Protein AF-A0A523RUG8-F1 (afdb_monomer_lite)

Radius of gyration: 21.11 Å; chains: 1; bounding box: 52×23×73 Å

Sequence (111 aa):
MDWLEARPIKHDNLLETHEMDIERIKHIMNSLMILSLLIFGGLVGIIMITNVQLSNTTISLPFAFLFIFIITFITTGQINDRPKLTGKYLRDWLIICTIGIIISALAFTFY

Secondary structure (DSSP, 8-state):
---S----HHHHHHHHHHHHHHHHHHHHHHHHHHHHHHHHHHHHHHHHHS-----HHHHHHHHHHHHHHHHHHHHHHHHHH-GGGHHHHHHHHHHHHHHHHHHHHHHHH--

pLDDT: mean 79.03, std 10.65, range [48.19, 92.5]

Foldseek 3Di:
DDPPPPDPPVVVVVVVVLVVVLVVLLVVLVVLLVVLVVVLVVLVVCCVVPVDPPDPVSPVVSVLSVVLNVLSVVLSVVCVVPVVCNVVSVVVSVVVNVVVVVVVVVVVVVD

Structure (mmCIF, N/CA/C/O backbone):
data_AF-A0A523RUG8-F1
#
_entry.id   AF-A0A523RUG8-F1
#
loop_
_atom_site.group_PDB
_atom_site.id
_atom_site.type_symbol
_atom_site.label_atom_id
_atom_site.label_alt_id
_atom_site.label_comp_id
_atom_site.label_asym_id
_atom_site.label_entity_id
_atom_site.label_seq_id
_atom_site.pdbx_PDB_ins_code
_atom_site.Cartn_x
_atom_site.Cartn_y
_atom_site.Cartn_z
_atom_site.occupancy
_atom_site.B_iso_or_equiv
_atom_site.auth_seq_id
_atom_site.auth_comp_id
_atom_site.auth_asym_id
_atom_site.auth_atom_id
_atom_site.pdbx_PDB_model_num
ATOM 1 N N . MET A 1 1 ? 28.416 -14.751 -49.477 1.00 48.19 1 MET A N 1
ATOM 2 C CA . MET A 1 1 ? 28.957 -13.566 -48.783 1.00 48.19 1 MET A CA 1
ATOM 3 C C . MET A 1 1 ? 27.889 -13.157 -47.784 1.00 48.19 1 MET A C 1
ATOM 5 O O . MET A 1 1 ? 26.985 -12.398 -48.112 1.00 48.19 1 MET A O 1
ATOM 9 N N . ASP A 1 2 ? 27.929 -13.847 -46.644 1.00 54.28 2 ASP A N 1
ATOM 10 C CA . ASP A 1 2 ? 26.977 -13.783 -45.535 1.00 54.28 2 ASP A CA 1
ATOM 11 C C . ASP A 1 2 ? 27.218 -12.525 -44.706 1.00 54.28 2 ASP A C 1
ATOM 13 O O . ASP A 1 2 ? 28.110 -12.489 -43.861 1.00 54.28 2 ASP A O 1
ATOM 17 N N . TRP A 1 3 ? 26.426 -11.485 -44.947 1.00 60.09 3 TRP A N 1
ATOM 18 C CA . TRP A 1 3 ? 26.489 -10.245 -44.167 1.00 60.09 3 TRP A CA 1
ATOM 19 C C . TRP A 1 3 ? 25.208 -9.969 -43.370 1.00 60.09 3 TRP A C 1
ATOM 21 O O . TRP A 1 3 ? 25.022 -8.842 -42.919 1.00 60.09 3 TRP A O 1
ATOM 31 N N . LEU A 1 4 ? 24.298 -10.943 -43.224 1.00 64.56 4 LEU A N 1
ATOM 32 C CA . LEU A 1 4 ? 22.932 -10.655 -42.761 1.00 64.56 4 LEU A CA 1
ATOM 33 C C . LEU A 1 4 ? 22.546 -11.087 -41.342 1.00 64.56 4 LEU A C 1
ATOM 35 O O . LEU A 1 4 ? 21.565 -10.555 -40.836 1.00 64.56 4 LEU A O 1
ATOM 39 N N . GLU A 1 5 ? 23.294 -11.928 -40.629 1.00 59.47 5 GLU A N 1
ATOM 40 C CA . GLU A 1 5 ? 22.713 -12.562 -39.428 1.00 59.47 5 GLU A CA 1
ATOM 41 C C . GLU A 1 5 ? 23.580 -12.474 -38.165 1.00 59.47 5 GLU A C 1
ATOM 43 O O . GLU A 1 5 ? 23.754 -13.435 -37.425 1.00 59.47 5 GLU A O 1
ATOM 48 N N . ALA A 1 6 ? 24.113 -11.290 -37.874 1.00 60.66 6 ALA A N 1
ATOM 49 C CA . ALA A 1 6 ? 24.620 -10.972 -36.538 1.00 60.66 6 ALA A CA 1
ATOM 50 C C . ALA A 1 6 ? 23.978 -9.678 -36.020 1.00 60.66 6 ALA A C 1
ATOM 52 O O . ALA A 1 6 ? 24.660 -8.762 -35.564 1.00 60.66 6 ALA A O 1
ATOM 53 N N . ARG A 1 7 ? 22.644 -9.572 -36.111 1.00 63.22 7 ARG A N 1
ATOM 54 C CA . ARG A 1 7 ? 21.920 -8.565 -35.324 1.00 63.22 7 ARG A CA 1
ATOM 55 C C . ARG A 1 7 ? 21.955 -8.978 -33.847 1.00 63.22 7 ARG A C 1
ATOM 57 O O . ARG A 1 7 ? 21.899 -10.173 -33.559 1.00 63.22 7 ARG A O 1
ATOM 64 N N . PRO A 1 8 ? 22.093 -8.038 -32.899 1.00 55.22 8 PRO A N 1
ATOM 65 C CA . PRO A 1 8 ? 22.299 -8.355 -31.491 1.00 55.22 8 PRO A CA 1
ATOM 66 C C . PRO A 1 8 ? 21.001 -8.862 -30.837 1.00 55.22 8 PRO A C 1
ATOM 68 O O . PRO A 1 8 ? 20.373 -8.150 -30.063 1.00 55.22 8 PRO A O 1
ATOM 71 N N . ILE A 1 9 ? 20.641 -10.127 -31.085 1.00 59.69 9 ILE A N 1
ATOM 72 C CA . ILE A 1 9 ? 19.495 -10.833 -30.471 1.00 59.69 9 ILE A CA 1
ATOM 73 C C . ILE A 1 9 ? 19.538 -10.723 -28.934 1.00 59.69 9 ILE A C 1
ATOM 75 O O . ILE A 1 9 ? 18.518 -10.634 -28.258 1.00 59.69 9 ILE A O 1
ATOM 79 N N . LYS A 1 10 ? 20.743 -10.660 -28.355 1.00 57.81 10 LYS A N 1
ATOM 80 C CA . LYS A 1 10 ? 20.940 -10.504 -26.908 1.00 57.81 10 LYS A CA 1
ATOM 81 C C . LYS A 1 10 ? 20.459 -9.151 -26.366 1.00 57.81 10 LYS A C 1
ATOM 83 O O . LYS A 1 10 ? 20.063 -9.089 -25.206 1.00 57.81 10 LYS A O 1
ATOM 88 N N . HIS A 1 11 ? 20.531 -8.082 -27.160 1.00 58.03 11 HIS A N 1
ATOM 89 C CA . HIS A 1 11 ? 20.153 -6.746 -26.702 1.00 58.03 11 HIS A CA 1
ATOM 90 C C . HIS A 1 11 ? 18.634 -6.534 -26.759 1.00 58.03 11 HIS A C 1
ATOM 92 O O . HIS A 1 11 ? 18.098 -5.919 -25.839 1.00 58.03 11 HIS A O 1
ATOM 98 N N . ASP A 1 12 ? 17.957 -7.105 -27.761 1.00 6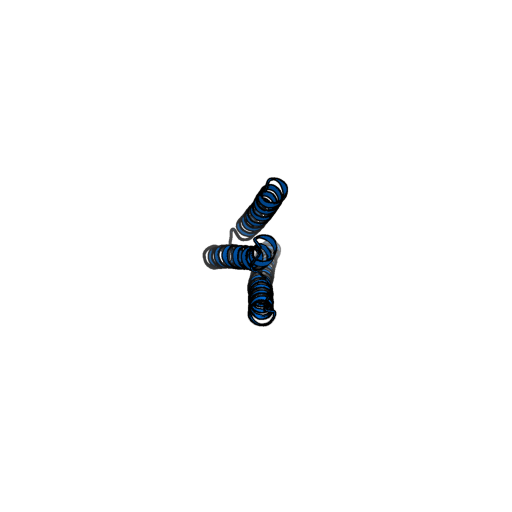1.69 12 ASP A N 1
ATOM 99 C CA . ASP A 1 12 ? 16.488 -7.108 -27.849 1.00 61.69 12 ASP A CA 1
ATOM 100 C C . ASP A 1 12 ? 15.858 -7.945 -26.729 1.00 61.69 12 ASP A C 1
ATOM 102 O O . ASP A 1 12 ? 15.001 -7.446 -26.005 1.00 61.69 12 ASP A O 1
ATOM 106 N N . ASN A 1 13 ? 16.369 -9.155 -26.464 1.00 61.16 13 ASN A N 1
ATOM 107 C CA . ASN A 1 13 ? 15.847 -10.005 -25.382 1.00 61.16 13 ASN A CA 1
ATOM 108 C C . ASN A 1 13 ? 15.972 -9.356 -23.985 1.00 61.16 13 ASN A C 1
ATOM 110 O O . ASN A 1 13 ? 15.138 -9.575 -23.105 1.00 61.16 13 ASN A O 1
ATOM 114 N N . LEU A 1 14 ? 17.024 -8.563 -23.747 1.00 62.38 14 LEU A N 1
ATOM 115 C CA . LEU A 1 14 ? 17.181 -7.820 -22.489 1.00 62.38 14 LEU A CA 1
ATOM 116 C C . LEU A 1 14 ? 16.182 -6.664 -22.371 1.00 62.38 14 LEU A C 1
ATOM 118 O O . LEU A 1 14 ? 15.720 -6.378 -21.271 1.00 62.38 14 LEU A O 1
ATOM 122 N N . LEU A 1 15 ? 15.839 -6.004 -23.476 1.00 62.66 15 LEU A N 1
ATOM 123 C CA . LEU A 1 15 ? 14.841 -4.936 -23.473 1.00 62.66 15 LEU A CA 1
ATOM 124 C C . LEU A 1 15 ? 13.425 -5.503 -23.289 1.00 62.66 15 LEU A C 1
ATOM 126 O O . LEU A 1 15 ? 12.699 -5.004 -22.434 1.00 62.66 15 LEU A O 1
ATOM 130 N N . GLU A 1 16 ? 13.076 -6.599 -23.971 1.00 63.00 16 GLU A N 1
ATOM 131 C CA . GLU A 1 16 ? 11.760 -7.250 -23.832 1.00 63.00 16 GLU A CA 1
ATOM 132 C C . GLU A 1 16 ? 11.503 -7.793 -22.418 1.00 63.00 16 GLU A C 1
ATOM 134 O O . GLU A 1 16 ? 10.414 -7.625 -21.867 1.00 63.00 16 GLU A O 1
ATOM 139 N N . THR A 1 17 ? 12.504 -8.424 -21.793 1.00 65.69 17 THR A N 1
ATOM 140 C CA . THR A 1 17 ? 12.381 -8.925 -20.409 1.00 65.69 17 THR A CA 1
ATOM 141 C C . THR A 1 17 ? 12.181 -7.786 -19.410 1.00 65.69 17 THR A C 1
ATOM 143 O O . THR A 1 17 ? 11.314 -7.873 -18.540 1.00 65.69 17 THR A O 1
ATOM 146 N N . HIS A 1 18 ? 12.908 -6.678 -19.575 1.00 64.31 18 HIS A N 1
ATOM 147 C CA . HIS A 1 18 ? 12.734 -5.494 -18.739 1.00 64.31 18 HIS A CA 1
ATOM 148 C C . HIS A 1 18 ? 11.355 -4.842 -18.900 1.00 64.31 18 HIS A C 1
ATOM 150 O O . HIS A 1 18 ? 10.783 -4.393 -17.905 1.00 64.31 18 HIS A O 1
ATOM 156 N N . GLU A 1 19 ? 10.812 -4.784 -20.116 1.00 66.12 19 GLU A N 1
ATOM 157 C CA . GLU A 1 19 ? 9.485 -4.215 -20.366 1.00 66.12 19 GLU A CA 1
ATOM 158 C C . GLU A 1 19 ? 8.367 -5.089 -19.778 1.00 66.12 19 GLU A C 1
ATOM 160 O O . GLU A 1 19 ? 7.513 -4.567 -19.053 1.00 66.12 19 GLU A O 1
ATOM 165 N N . MET A 1 20 ? 8.431 -6.414 -19.968 1.00 73.94 20 MET A N 1
ATOM 166 C CA . MET A 1 20 ? 7.478 -7.358 -19.363 1.00 73.94 20 MET A CA 1
ATOM 167 C C . MET A 1 20 ? 7.475 -7.304 -17.829 1.00 73.94 20 MET A C 1
ATOM 169 O O . MET A 1 20 ? 6.411 -7.381 -17.204 1.00 73.94 20 MET A O 1
ATOM 173 N N . ASP A 1 21 ? 8.642 -7.163 -17.197 1.00 79.25 21 ASP A N 1
ATOM 174 C CA . ASP A 1 21 ? 8.740 -7.087 -15.737 1.00 79.25 21 ASP A CA 1
ATOM 175 C C . ASP A 1 21 ? 8.115 -5.800 -15.185 1.00 79.25 21 ASP A C 1
ATOM 177 O O . ASP A 1 21 ? 7.412 -5.830 -14.170 1.00 79.25 21 ASP A O 1
ATOM 181 N N . ILE A 1 22 ? 8.311 -4.665 -15.863 1.00 76.62 22 ILE A N 1
ATOM 182 C CA . ILE A 1 22 ? 7.713 -3.381 -15.467 1.00 76.62 22 ILE A CA 1
ATOM 183 C C . ILE A 1 22 ? 6.190 -3.442 -15.588 1.00 76.62 22 ILE A C 1
ATOM 185 O O . ILE A 1 22 ? 5.481 -2.965 -14.700 1.00 76.62 22 ILE A O 1
ATOM 189 N N . GLU A 1 23 ? 5.675 -4.039 -16.660 1.00 82.31 23 GLU A N 1
ATOM 190 C CA . GLU A 1 23 ? 4.239 -4.157 -16.898 1.00 82.31 23 GLU A CA 1
ATOM 191 C C . GLU A 1 23 ? 3.565 -5.067 -15.860 1.00 82.31 23 GLU A C 1
ATOM 193 O O . GLU A 1 23 ? 2.546 -4.696 -15.265 1.00 82.31 23 GLU A O 1
ATOM 198 N N . ARG A 1 24 ? 4.203 -6.196 -15.522 1.00 82.69 24 ARG A N 1
ATOM 199 C CA . ARG A 1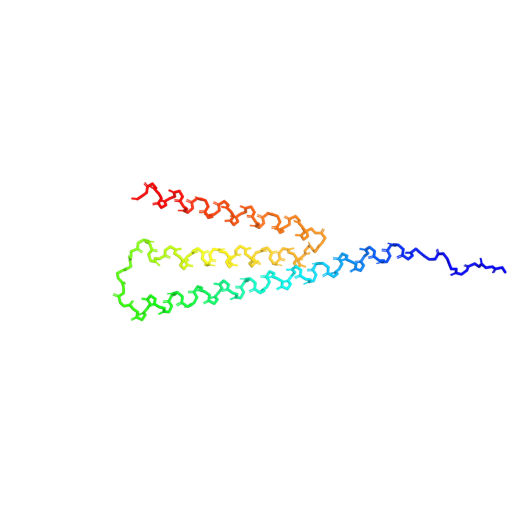 24 ? 3.775 -7.070 -14.421 1.00 82.69 24 ARG A CA 1
ATOM 200 C C . ARG A 1 24 ? 3.777 -6.333 -13.082 1.00 82.69 24 ARG A C 1
ATOM 202 O O . ARG A 1 24 ? 2.808 -6.430 -12.330 1.00 82.69 24 ARG A O 1
ATOM 209 N N . ILE A 1 25 ? 4.837 -5.585 -12.777 1.00 84.00 25 ILE A N 1
ATOM 210 C CA . ILE A 1 25 ? 4.940 -4.808 -11.536 1.00 84.00 25 ILE A CA 1
ATOM 211 C C . ILE A 1 25 ? 3.833 -3.756 -11.454 1.00 84.00 25 ILE A C 1
ATOM 213 O O . ILE A 1 25 ? 3.160 -3.662 -10.427 1.00 84.00 25 ILE A O 1
ATOM 217 N N . LYS A 1 26 ? 3.603 -2.995 -12.530 1.00 82.81 26 LYS A N 1
ATOM 218 C CA . LYS A 1 26 ? 2.510 -2.015 -12.603 1.00 82.81 26 LYS A CA 1
ATOM 219 C C . LYS A 1 26 ? 1.162 -2.679 -12.340 1.00 82.81 26 LYS A C 1
ATOM 221 O O . LYS A 1 26 ? 0.365 -2.152 -11.565 1.00 82.81 26 LYS A O 1
ATOM 226 N N . HIS A 1 27 ? 0.926 -3.849 -12.932 1.00 86.88 27 HIS A N 1
ATOM 227 C CA . HIS A 1 27 ? -0.303 -4.601 -12.716 1.00 86.88 27 HIS A CA 1
ATOM 228 C C . HIS A 1 27 ? -0.473 -5.028 -11.250 1.00 86.88 27 HIS A C 1
ATOM 230 O O . HIS A 1 27 ? -1.541 -4.827 -10.671 1.00 86.88 27 HIS A O 1
ATOM 236 N N . ILE A 1 28 ? 0.589 -5.541 -10.619 1.00 87.69 28 ILE A N 1
ATOM 237 C CA . ILE A 1 28 ? 0.583 -5.922 -9.199 1.00 87.69 28 ILE A CA 1
ATOM 238 C C . ILE A 1 28 ? 0.309 -4.706 -8.310 1.00 87.69 28 ILE A C 1
ATOM 240 O O . ILE A 1 28 ? -0.557 -4.780 -7.440 1.00 87.69 28 ILE A O 1
ATOM 244 N N . MET A 1 29 ? 0.999 -3.582 -8.529 1.00 86.50 29 MET A N 1
ATOM 245 C CA . MET A 1 29 ? 0.798 -2.369 -7.729 1.00 86.50 29 MET A CA 1
ATOM 246 C C . MET A 1 29 ? -0.630 -1.831 -7.864 1.00 86.50 29 MET A C 1
ATOM 248 O O . MET A 1 29 ? -1.255 -1.479 -6.865 1.00 86.50 29 MET A O 1
ATOM 252 N N . ASN A 1 30 ? -1.186 -1.848 -9.076 1.00 87.12 30 ASN A N 1
ATOM 253 C CA . ASN A 1 30 ? -2.566 -1.442 -9.316 1.00 87.12 30 ASN A CA 1
ATOM 254 C C . ASN A 1 30 ? -3.574 -2.385 -8.635 1.00 87.12 30 ASN A C 1
ATOM 256 O O . ASN A 1 30 ? -4.524 -1.934 -7.997 1.00 87.12 30 ASN A O 1
ATOM 260 N N . SER A 1 31 ? -3.344 -3.700 -8.703 1.00 88.50 31 SER A N 1
ATOM 261 C CA . SER A 1 31 ? -4.164 -4.680 -7.984 1.00 88.50 31 SER A CA 1
ATOM 262 C C . SER A 1 31 ? -4.095 -4.473 -6.470 1.00 88.50 31 SER A C 1
ATOM 264 O O . SER A 1 31 ? -5.112 -4.577 -5.788 1.00 88.50 31 SER A O 1
ATOM 266 N N . LEU A 1 32 ? -2.911 -4.170 -5.937 1.00 87.94 32 LEU A N 1
ATOM 267 C CA . LEU A 1 32 ? -2.695 -3.943 -4.510 1.00 87.94 32 LEU A CA 1
ATOM 268 C C . LEU A 1 32 ? -3.377 -2.656 -4.033 1.00 87.94 32 LEU A C 1
ATOM 270 O O . LEU A 1 32 ? -3.949 -2.624 -2.942 1.00 87.94 32 LEU A O 1
ATOM 274 N N . MET A 1 33 ? -3.391 -1.623 -4.873 1.00 87.69 33 MET A N 1
ATOM 275 C CA . MET A 1 33 ? -4.144 -0.394 -4.643 1.00 87.69 33 MET A CA 1
ATOM 276 C C . MET A 1 33 ? -5.650 -0.682 -4.544 1.00 87.69 33 MET A C 1
ATOM 278 O O . MET A 1 33 ? -6.279 -0.322 -3.550 1.00 87.69 33 MET A O 1
ATOM 282 N N . ILE A 1 34 ? -6.226 -1.387 -5.524 1.00 90.00 34 ILE A N 1
ATOM 283 C CA . ILE A 1 34 ? -7.656 -1.744 -5.522 1.00 90.00 34 ILE A CA 1
ATOM 284 C C . ILE A 1 34 ? -8.004 -2.604 -4.300 1.00 90.00 34 ILE A C 1
ATOM 286 O O . ILE A 1 34 ? -8.995 -2.340 -3.622 1.00 90.00 34 ILE A O 1
ATOM 290 N N . LEU A 1 35 ? -7.171 -3.596 -3.980 1.00 90.81 35 LEU A N 1
ATOM 291 C CA . LEU A 1 35 ? -7.363 -4.461 -2.818 1.00 90.81 35 LEU A CA 1
ATOM 292 C C . LEU A 1 35 ? -7.347 -3.666 -1.505 1.00 90.81 35 LEU A C 1
ATOM 294 O O . LEU A 1 35 ? -8.214 -3.862 -0.658 1.00 90.81 35 LEU A O 1
ATOM 298 N N . SER A 1 36 ? -6.400 -2.739 -1.350 1.00 89.12 36 SER A N 1
ATOM 299 C CA . SER A 1 36 ? -6.306 -1.890 -0.155 1.00 89.12 36 SER A CA 1
ATOM 300 C C . SER A 1 36 ? -7.544 -1.005 0.002 1.00 89.12 36 SER A C 1
ATOM 302 O O . SER A 1 36 ? -8.070 -0.871 1.106 1.00 89.12 36 SER A O 1
ATOM 304 N N . LEU A 1 37 ? -8.055 -0.456 -1.105 1.00 90.06 37 LEU A N 1
ATOM 305 C CA . LEU A 1 37 ? -9.278 0.345 -1.110 1.00 90.06 37 LEU A CA 1
ATOM 306 C C . LEU A 1 37 ? -10.515 -0.491 -0.753 1.00 90.06 37 LEU A C 1
ATOM 308 O O . LEU A 1 37 ? -11.359 -0.034 0.015 1.00 90.06 37 LEU A O 1
ATOM 312 N N . LEU A 1 38 ? -10.609 -1.719 -1.272 1.00 92.50 38 LEU A N 1
ATOM 313 C CA . LEU A 1 38 ? -11.685 -2.658 -0.945 1.00 92.50 38 LEU A CA 1
ATOM 314 C C . LEU A 1 38 ? -11.686 -3.018 0.543 1.00 92.50 38 LEU A C 1
ATOM 316 O O . LEU A 1 38 ? -12.741 -2.987 1.175 1.00 92.50 38 LEU A O 1
ATOM 320 N N . ILE A 1 39 ? -10.516 -3.316 1.113 1.00 91.38 39 ILE A N 1
ATOM 321 C CA . ILE A 1 39 ? -10.391 -3.626 2.542 1.00 91.38 39 ILE A CA 1
ATOM 322 C C . ILE A 1 39 ? -10.754 -2.401 3.386 1.00 91.38 39 ILE A C 1
ATOM 324 O O . ILE A 1 39 ? -11.539 -2.523 4.324 1.00 91.38 39 ILE A O 1
ATOM 328 N N . PHE A 1 40 ? -10.245 -1.217 3.034 1.00 91.06 40 PHE A N 1
ATOM 329 C CA . PHE A 1 40 ? -10.597 0.030 3.712 1.00 91.06 40 PHE A CA 1
ATOM 330 C C . PHE A 1 40 ? -12.109 0.289 3.685 1.00 91.06 40 PHE A C 1
ATOM 332 O O . PHE A 1 40 ? -12.715 0.498 4.735 1.00 91.06 40 PHE A O 1
ATOM 339 N N . GLY A 1 41 ? -12.727 0.226 2.503 1.00 88.56 41 GLY A N 1
ATOM 340 C CA . GLY A 1 41 ? -14.161 0.446 2.334 1.00 88.56 41 GLY A CA 1
ATOM 341 C C . GLY A 1 41 ? -15.003 -0.576 3.096 1.00 88.56 41 GLY A C 1
ATOM 342 O O . GLY A 1 41 ? -15.968 -0.202 3.759 1.00 88.56 41 GLY A O 1
ATOM 343 N N . GLY A 1 42 ? -14.606 -1.852 3.069 1.00 89.81 42 GLY A N 1
ATOM 344 C CA . GLY A 1 42 ? -15.255 -2.913 3.835 1.00 89.81 42 GLY A CA 1
ATOM 345 C C . GLY A 1 42 ? -15.174 -2.680 5.343 1.00 89.81 42 GLY A C 1
ATOM 346 O O . GLY A 1 42 ? -16.191 -2.756 6.029 1.00 89.81 42 GLY A O 1
ATOM 347 N N . LEU A 1 43 ? -13.993 -2.330 5.860 1.00 88.19 43 LEU A N 1
ATOM 348 C CA . LEU A 1 43 ? -13.795 -2.043 7.282 1.00 88.19 43 LEU A CA 1
ATOM 349 C C . LEU A 1 43 ? -14.602 -0.825 7.739 1.00 88.19 43 LEU A C 1
ATOM 351 O O . LEU A 1 43 ? -15.292 -0.900 8.751 1.00 88.19 43 LEU A O 1
ATOM 355 N N . VAL A 1 44 ? -14.569 0.276 6.983 1.00 87.62 44 VAL A N 1
ATOM 356 C CA . VAL A 1 44 ? -15.370 1.474 7.285 1.00 87.62 44 VAL A CA 1
ATOM 357 C C . VAL A 1 44 ? -16.864 1.156 7.234 1.00 87.62 44 VAL A C 1
ATOM 359 O O . VAL A 1 44 ? -17.605 1.578 8.118 1.00 87.62 44 VAL A O 1
ATOM 362 N N . GLY A 1 45 ? -17.309 0.377 6.245 1.00 87.19 45 GLY A N 1
ATOM 363 C CA . GLY A 1 45 ? -18.697 -0.070 6.141 1.00 87.19 45 GLY A CA 1
ATOM 364 C C . GLY A 1 45 ? -19.138 -0.888 7.353 1.00 87.19 45 GLY A C 1
ATOM 365 O O . GLY A 1 45 ? -20.195 -0.622 7.921 1.00 87.19 45 GLY A O 1
ATOM 366 N N . ILE A 1 46 ? -18.305 -1.830 7.805 1.00 86.69 46 ILE A N 1
ATOM 367 C CA . ILE A 1 46 ? -18.566 -2.608 9.021 1.00 86.69 46 ILE A CA 1
ATOM 368 C C . ILE A 1 46 ? -18.666 -1.678 10.231 1.00 86.69 46 ILE A C 1
ATOM 370 O O . ILE A 1 46 ? -19.652 -1.767 10.954 1.00 86.69 46 ILE A O 1
ATOM 374 N N . ILE A 1 47 ? -17.719 -0.756 10.424 1.00 85.25 47 ILE A N 1
ATOM 375 C CA . ILE A 1 47 ? -17.719 0.198 11.550 1.00 85.25 47 ILE A CA 1
ATOM 376 C C . ILE A 1 47 ? -18.960 1.104 11.540 1.00 85.25 47 ILE A C 1
ATOM 378 O O . ILE A 1 47 ? -19.448 1.483 12.596 1.00 85.25 47 ILE A O 1
ATOM 382 N N . MET A 1 48 ? -19.489 1.451 10.366 1.00 84.44 48 MET A N 1
ATOM 383 C CA . MET A 1 48 ? -20.711 2.256 10.257 1.00 84.44 48 MET A CA 1
ATOM 384 C C . MET A 1 48 ? -21.981 1.458 10.590 1.00 84.44 48 MET A C 1
ATOM 386 O O . MET A 1 48 ? -22.934 2.019 11.124 1.00 84.44 48 MET A O 1
ATOM 390 N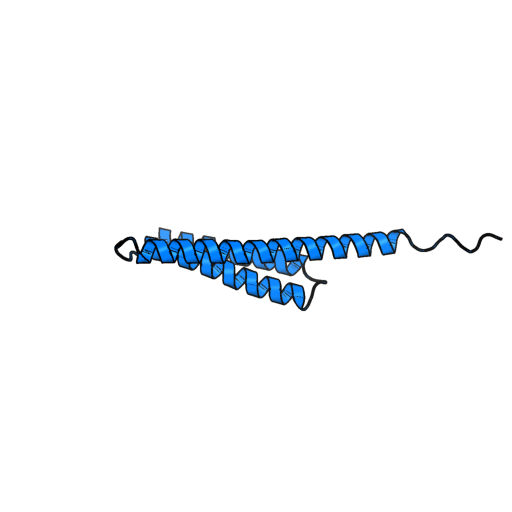 N . ILE A 1 49 ? -22.022 0.162 10.257 1.00 87.75 49 ILE A N 1
ATOM 391 C CA . ILE A 1 49 ? -23.199 -0.704 10.465 1.00 87.75 49 ILE A CA 1
ATOM 392 C C . ILE A 1 49 ? -23.226 -1.273 11.882 1.00 87.75 49 ILE A C 1
ATOM 394 O O . ILE A 1 49 ? -24.263 -1.306 12.547 1.00 87.75 49 ILE A O 1
ATOM 398 N N . THR A 1 50 ? -22.083 -1.774 12.334 1.00 79.94 50 THR A N 1
ATOM 399 C CA . THR A 1 50 ? -21.918 -2.260 13.695 1.00 79.94 50 THR A CA 1
ATOM 400 C C . THR A 1 50 ? -21.684 -1.039 14.563 1.00 79.94 50 THR A C 1
ATOM 402 O O . THR A 1 50 ? -20.712 -0.326 14.376 1.00 79.94 50 THR A O 1
ATOM 405 N N . ASN A 1 51 ? -22.602 -0.759 15.485 1.00 70.00 51 ASN A N 1
ATOM 406 C CA . ASN A 1 51 ? -22.550 0.384 16.401 1.00 70.00 51 ASN A CA 1
ATOM 407 C C . ASN A 1 51 ? -21.450 0.169 17.471 1.00 70.00 51 ASN A C 1
ATOM 409 O O . ASN A 1 51 ? -21.709 0.138 18.673 1.00 70.00 51 ASN A O 1
ATOM 413 N N . VAL A 1 52 ? -20.232 -0.127 17.012 1.00 75.25 52 VAL A N 1
ATOM 414 C CA . VAL A 1 52 ? -19.051 -0.429 17.815 1.00 75.25 52 VAL A CA 1
ATOM 415 C C . VAL A 1 52 ? -18.528 0.889 18.352 1.00 75.25 52 VAL A C 1
ATOM 417 O O . VAL A 1 52 ? -18.434 1.878 17.624 1.00 75.25 52 VAL A O 1
ATOM 420 N N . GLN A 1 53 ? -18.163 0.912 19.631 1.00 74.12 53 GLN A N 1
ATOM 421 C CA . GLN A 1 53 ? -17.470 2.065 20.189 1.00 74.12 53 GLN A CA 1
ATOM 422 C C . GLN A 1 53 ? -16.185 2.307 19.395 1.00 74.12 53 GLN A C 1
ATOM 424 O O . GLN A 1 53 ? -15.350 1.411 19.265 1.00 74.12 53 GLN A O 1
ATOM 429 N N . LEU A 1 54 ? -16.047 3.523 18.864 1.00 70.31 54 LEU A N 1
ATOM 430 C CA . LEU A 1 54 ? -14.869 3.985 18.137 1.00 70.31 54 LEU A CA 1
ATOM 431 C C . LEU A 1 54 ? -13.668 4.052 19.096 1.00 70.31 54 LEU A C 1
ATOM 433 O O . LEU A 1 54 ? -13.329 5.099 19.640 1.00 70.31 54 LEU A O 1
ATOM 437 N N . SER A 1 55 ? -13.046 2.902 19.339 1.00 73.12 55 SER A N 1
ATOM 438 C CA . SER A 1 55 ? -11.786 2.793 20.061 1.00 73.12 55 SER A CA 1
ATOM 439 C C . SER A 1 55 ? -10.614 3.049 19.115 1.00 73.12 55 SER A C 1
ATOM 441 O O . SER A 1 55 ? -10.699 2.795 17.909 1.00 73.12 55 SER A O 1
ATOM 443 N N . ASN A 1 56 ? -9.474 3.464 19.671 1.00 68.62 56 ASN A N 1
ATOM 444 C CA . ASN A 1 56 ? -8.235 3.640 18.905 1.00 68.62 56 ASN A CA 1
ATOM 445 C C . ASN A 1 56 ? -7.858 2.371 18.114 1.00 68.62 56 ASN A C 1
ATOM 447 O O . ASN A 1 56 ? -7.386 2.466 16.984 1.00 68.62 56 ASN A O 1
ATOM 451 N N . THR A 1 57 ? -8.137 1.186 18.665 1.00 71.50 57 THR A N 1
ATOM 452 C CA . THR A 1 57 ? -7.910 -0.119 18.021 1.00 71.50 57 THR A CA 1
ATOM 453 C C . THR A 1 57 ? -8.828 -0.399 16.831 1.00 71.50 57 THR A C 1
ATOM 455 O O . THR A 1 57 ? -8.398 -1.030 15.870 1.00 71.50 57 THR A O 1
ATOM 458 N N . THR A 1 58 ? -10.077 0.066 16.863 1.00 73.38 58 THR A N 1
ATOM 459 C CA . THR A 1 58 ? -11.050 -0.173 15.782 1.00 73.38 58 THR A CA 1
ATOM 460 C C . THR A 1 58 ? -10.785 0.744 14.587 1.00 73.38 58 THR A C 1
ATOM 462 O O . THR A 1 58 ? -10.975 0.357 13.436 1.00 73.38 58 THR A O 1
ATOM 465 N N . ILE A 1 59 ? -10.299 1.958 14.852 1.00 78.12 59 ILE A N 1
ATOM 466 C CA . ILE A 1 59 ? -10.031 2.972 13.828 1.00 78.12 59 ILE A CA 1
ATOM 467 C C . ILE A 1 59 ? -8.679 2.735 13.142 1.00 78.12 59 ILE A C 1
ATOM 469 O O . ILE A 1 59 ? -8.543 2.987 11.947 1.00 78.12 59 ILE A O 1
ATOM 473 N N . SER A 1 60 ? -7.671 2.224 13.850 1.00 80.62 60 SER A N 1
ATOM 474 C CA . SER A 1 60 ? -6.316 2.104 13.297 1.00 80.62 60 SER A CA 1
ATOM 475 C C . SER A 1 60 ? -6.206 1.187 12.087 1.00 80.62 60 SER A C 1
ATOM 477 O O . SER A 1 60 ? -5.445 1.484 11.168 1.00 80.62 60 SER A O 1
ATOM 479 N N . LEU A 1 61 ? -6.973 0.098 12.060 1.00 82.06 61 LEU A N 1
ATOM 480 C CA . LEU A 1 61 ? -6.916 -0.879 10.980 1.00 82.06 61 LEU A CA 1
ATOM 481 C C . LEU A 1 61 ? -7.366 -0.281 9.627 1.00 82.06 61 LEU A C 1
ATOM 483 O O . LEU A 1 61 ? -6.578 -0.348 8.682 1.00 82.06 61 LEU A O 1
ATOM 487 N N . PRO A 1 62 ? -8.545 0.370 9.499 1.00 85.06 62 PRO A N 1
ATOM 488 C CA . PRO A 1 62 ? -8.899 1.099 8.281 1.00 85.06 62 PRO A CA 1
ATOM 489 C C . PRO A 1 62 ? -7.839 2.133 7.876 1.00 85.06 62 PRO A C 1
ATOM 491 O O . PRO A 1 62 ? -7.454 2.200 6.710 1.00 85.06 62 PRO A O 1
ATOM 494 N N . PHE A 1 63 ? -7.314 2.908 8.829 1.00 84.12 63 PHE A N 1
ATOM 495 C CA . PHE A 1 63 ? -6.295 3.918 8.531 1.00 84.12 63 PHE A CA 1
ATOM 496 C C . PHE A 1 63 ? -4.975 3.311 8.031 1.00 84.12 63 PHE A C 1
ATOM 498 O O . PHE A 1 63 ? -4.335 3.900 7.160 1.00 84.12 63 PHE A O 1
ATOM 505 N N . ALA A 1 64 ? -4.593 2.119 8.496 1.00 84.75 64 ALA A N 1
ATOM 506 C CA . ALA A 1 64 ? -3.433 1.397 7.977 1.00 84.75 64 ALA A CA 1
ATOM 507 C C . ALA A 1 64 ? -3.617 1.005 6.501 1.00 84.75 64 ALA A C 1
ATOM 509 O O . ALA A 1 64 ? -2.717 1.216 5.687 1.00 84.75 64 ALA A O 1
ATOM 510 N N . PHE A 1 65 ? -4.797 0.504 6.121 1.00 87.19 65 PHE A N 1
ATOM 511 C CA . PHE A 1 65 ? -5.094 0.179 4.719 1.00 87.19 65 PHE A CA 1
ATOM 512 C C . PHE A 1 65 ? -5.196 1.424 3.833 1.00 87.19 65 PHE A C 1
ATOM 514 O O . PHE A 1 65 ? -4.736 1.401 2.692 1.00 87.19 65 PHE A O 1
ATOM 521 N N . LEU A 1 66 ? -5.716 2.532 4.365 1.00 88.19 66 LEU A N 1
ATOM 522 C CA . LEU A 1 66 ? -5.715 3.822 3.675 1.00 88.19 66 LEU A CA 1
ATOM 523 C C . LEU A 1 66 ? -4.288 4.353 3.461 1.00 88.19 66 LEU A C 1
ATOM 525 O O . LEU A 1 66 ? -3.972 4.850 2.381 1.00 88.19 66 LEU A O 1
ATOM 529 N N . PHE A 1 67 ? -3.399 4.194 4.443 1.00 87.31 67 PHE A N 1
ATOM 530 C CA . PHE A 1 67 ? -1.985 4.537 4.293 1.00 87.31 67 PHE A CA 1
ATOM 531 C C . PHE A 1 67 ? -1.311 3.694 3.204 1.00 87.31 67 PHE A C 1
ATOM 533 O O . PHE 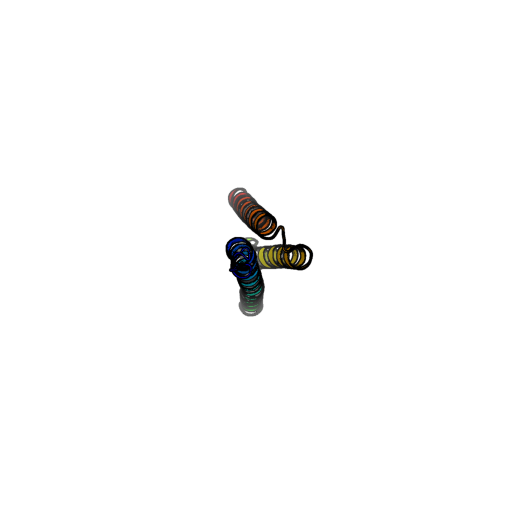A 1 67 ? -0.673 4.248 2.307 1.00 87.31 67 PHE A O 1
ATOM 540 N N . ILE A 1 68 ? -1.504 2.370 3.225 1.00 88.25 68 ILE A N 1
ATOM 541 C CA . ILE A 1 68 ? -0.976 1.469 2.188 1.00 88.25 68 ILE A CA 1
ATOM 542 C C . ILE A 1 68 ? -1.504 1.875 0.808 1.00 88.25 68 ILE A C 1
ATOM 544 O O . ILE A 1 68 ? -0.722 1.938 -0.140 1.00 88.25 68 ILE A O 1
ATOM 548 N N . PHE A 1 69 ? -2.790 2.214 0.690 1.00 89.69 69 PHE A N 1
ATOM 549 C CA . PHE A 1 69 ? -3.384 2.705 -0.553 1.00 89.69 69 PHE A CA 1
ATOM 550 C C . PHE A 1 69 ? -2.681 3.966 -1.074 1.00 89.69 69 PHE A C 1
ATOM 552 O O . PHE A 1 69 ? -2.250 3.986 -2.226 1.00 89.69 69 PHE A O 1
ATOM 559 N N . ILE A 1 70 ? -2.507 4.992 -0.233 1.00 88.50 70 ILE A N 1
ATOM 560 C CA . ILE A 1 70 ? -1.872 6.261 -0.627 1.00 88.50 70 ILE A CA 1
ATOM 561 C C . ILE A 1 70 ? -0.428 6.034 -1.075 1.00 88.50 70 ILE A C 1
ATOM 563 O O . ILE A 1 70 ? -0.021 6.519 -2.130 1.00 88.50 70 ILE A O 1
ATOM 567 N N . ILE A 1 71 ? 0.347 5.275 -0.300 1.00 89.25 71 ILE A N 1
ATOM 568 C CA . ILE A 1 71 ? 1.749 4.994 -0.622 1.00 89.25 71 ILE A CA 1
ATOM 569 C C . ILE A 1 71 ? 1.854 4.199 -1.928 1.00 89.25 71 ILE A C 1
ATOM 571 O O . ILE A 1 71 ? 2.649 4.543 -2.800 1.00 89.25 71 ILE A O 1
ATOM 575 N N . THR A 1 72 ? 0.988 3.205 -2.122 1.00 88.19 72 THR A N 1
ATOM 576 C CA . THR A 1 72 ? 0.900 2.427 -3.368 1.00 88.19 72 THR A CA 1
ATOM 577 C C . THR A 1 72 ? 0.514 3.302 -4.561 1.00 88.19 72 THR A C 1
ATOM 579 O O . THR A 1 72 ? 1.108 3.160 -5.630 1.00 88.19 72 THR A O 1
ATOM 582 N N . PHE A 1 73 ? -0.419 4.242 -4.393 1.00 88.44 73 PHE A N 1
ATOM 583 C CA . PHE A 1 73 ? -0.813 5.194 -5.433 1.00 88.44 73 PHE A CA 1
ATOM 584 C C . PHE A 1 73 ? 0.351 6.108 -5.837 1.00 88.44 73 PHE A C 1
ATOM 586 O O . PHE A 1 73 ? 0.656 6.230 -7.024 1.00 88.44 73 PHE A O 1
ATOM 593 N N . ILE A 1 74 ? 1.054 6.688 -4.859 1.00 87.62 74 ILE A N 1
ATOM 594 C CA . ILE A 1 74 ? 2.222 7.548 -5.103 1.00 87.62 74 ILE A CA 1
ATOM 595 C C . ILE A 1 74 ? 3.309 6.769 -5.849 1.00 87.62 74 ILE A C 1
ATOM 597 O O . ILE A 1 74 ? 3.821 7.244 -6.863 1.00 87.62 74 ILE A O 1
ATOM 601 N N . THR A 1 75 ? 3.643 5.562 -5.390 1.00 86.38 75 THR A N 1
ATOM 602 C CA . THR A 1 75 ? 4.654 4.716 -6.037 1.00 86.38 75 THR A CA 1
ATOM 603 C C . THR A 1 75 ? 4.237 4.319 -7.451 1.00 86.38 75 THR A C 1
ATOM 605 O O . THR A 1 75 ? 5.057 4.386 -8.364 1.00 86.38 75 THR A O 1
ATOM 608 N N . THR A 1 76 ? 2.966 3.974 -7.669 1.00 85.94 76 THR A N 1
ATOM 609 C CA . THR A 1 76 ? 2.449 3.644 -9.007 1.00 85.94 76 THR A CA 1
ATOM 610 C C . THR A 1 76 ? 2.552 4.844 -9.951 1.00 85.94 76 THR A C 1
ATOM 612 O O . THR A 1 76 ? 2.989 4.687 -11.091 1.00 85.94 76 THR A O 1
ATOM 615 N N . GLY A 1 77 ? 2.237 6.053 -9.470 1.00 84.25 77 GLY A N 1
ATOM 616 C CA . GLY A 1 77 ? 2.429 7.297 -10.220 1.00 84.25 77 GLY A CA 1
ATOM 617 C C . GLY A 1 77 ? 3.895 7.533 -10.599 1.00 84.25 77 GLY A C 1
ATOM 618 O O . GLY A 1 77 ? 4.202 7.764 -11.766 1.00 84.25 77 GLY A O 1
ATOM 619 N N . GLN A 1 78 ? 4.821 7.360 -9.649 1.00 85.12 78 GLN A N 1
ATOM 620 C CA . GLN A 1 78 ? 6.264 7.490 -9.901 1.00 85.12 78 GLN A CA 1
ATOM 621 C C . GLN A 1 78 ? 6.790 6.460 -10.915 1.00 85.12 78 GLN A C 1
ATOM 623 O O . GLN A 1 78 ? 7.626 6.792 -11.757 1.00 85.12 78 GLN A O 1
ATOM 628 N N . ILE A 1 79 ? 6.290 5.219 -10.867 1.00 84.00 79 ILE A N 1
ATOM 629 C CA . ILE A 1 79 ? 6.623 4.161 -11.835 1.00 84.00 79 ILE A CA 1
ATOM 630 C C . ILE A 1 79 ? 6.077 4.498 -13.227 1.00 84.00 79 ILE A C 1
ATOM 632 O O . ILE A 1 79 ? 6.716 4.177 -14.232 1.00 84.00 79 ILE A O 1
ATOM 636 N N . ASN A 1 80 ? 4.912 5.144 -13.309 1.00 83.75 80 ASN A N 1
ATOM 637 C CA . ASN A 1 80 ? 4.352 5.567 -14.584 1.00 83.75 80 ASN A CA 1
ATOM 638 C C . ASN A 1 80 ? 5.175 6.691 -15.231 1.00 83.75 80 ASN A C 1
ATOM 640 O O . ASN A 1 80 ? 5.466 6.607 -16.421 1.00 83.75 80 ASN A O 1
ATOM 644 N N . ASP A 1 81 ? 5.619 7.672 -14.440 1.00 82.81 81 ASP A N 1
ATOM 645 C CA . ASP A 1 81 ? 6.451 8.783 -14.919 1.00 82.81 81 ASP A CA 1
ATOM 646 C C . ASP A 1 81 ? 7.891 8.359 -15.250 1.00 82.81 81 ASP A C 1
ATOM 648 O O . ASP A 1 81 ? 8.510 8.887 -16.177 1.00 82.81 81 ASP A O 1
ATOM 652 N N . ARG A 1 82 ? 8.473 7.426 -14.481 1.00 82.38 82 ARG A N 1
ATOM 653 C CA . ARG A 1 82 ? 9.877 6.999 -14.627 1.00 82.38 82 ARG A CA 1
ATOM 654 C C . ARG A 1 82 ? 10.033 5.473 -14.544 1.00 82.38 82 ARG A C 1
ATOM 656 O O . ARG A 1 82 ? 10.622 4.963 -13.586 1.00 82.38 82 ARG A O 1
ATOM 663 N N . PRO A 1 83 ? 9.632 4.725 -15.590 1.00 76.31 83 PRO A N 1
ATOM 664 C CA . PRO A 1 83 ? 9.635 3.257 -15.572 1.00 76.31 83 PRO A CA 1
ATOM 665 C C . PRO A 1 83 ? 11.040 2.641 -15.442 1.00 76.31 83 PRO A C 1
ATOM 667 O O . PRO A 1 83 ? 11.192 1.545 -14.905 1.00 76.31 83 PRO A O 1
ATOM 670 N N . LYS A 1 84 ? 12.099 3.363 -15.836 1.00 78.00 84 LYS A N 1
ATOM 671 C CA . LYS A 1 84 ? 13.498 2.899 -15.722 1.00 78.00 84 LYS A CA 1
ATOM 672 C C . LYS A 1 84 ? 13.975 2.686 -14.277 1.00 78.00 84 LYS A C 1
ATOM 674 O O . LYS A 1 84 ? 14.992 2.037 -14.064 1.00 78.00 84 LYS A O 1
ATOM 679 N N . LEU A 1 85 ? 13.268 3.239 -13.289 1.00 82.25 85 LEU A N 1
ATOM 680 C CA . LEU A 1 85 ? 13.615 3.153 -11.865 1.00 82.25 85 LEU A CA 1
ATOM 681 C C . LEU A 1 85 ? 12.618 2.304 -11.062 1.00 82.25 85 LEU A C 1
ATOM 683 O O . LEU A 1 85 ? 12.640 2.343 -9.833 1.00 82.25 85 LEU A O 1
ATOM 687 N N . THR A 1 86 ? 11.778 1.511 -11.736 1.00 80.56 86 THR A N 1
ATOM 688 C CA . THR A 1 86 ? 10.714 0.706 -11.111 1.00 80.56 86 THR A CA 1
ATOM 689 C C . THR A 1 86 ? 11.207 -0.111 -9.916 1.00 80.56 86 THR A C 1
ATOM 691 O O . THR A 1 86 ? 10.614 -0.043 -8.843 1.00 80.56 86 THR A O 1
ATOM 694 N N . GLY A 1 87 ? 12.341 -0.811 -10.046 1.00 79.38 87 GLY A N 1
ATOM 695 C CA . GLY A 1 87 ? 12.905 -1.599 -8.943 1.00 79.38 87 GLY A CA 1
ATOM 696 C C . GLY A 1 87 ? 13.306 -0.762 -7.720 1.00 79.38 87 GLY A C 1
ATOM 697 O O . GLY A 1 87 ? 13.132 -1.207 -6.587 1.00 79.38 87 GLY A O 1
ATOM 698 N N . LYS A 1 88 ? 13.788 0.473 -7.926 1.00 85.44 88 LYS A N 1
ATOM 699 C CA . LYS A 1 88 ? 14.102 1.397 -6.827 1.00 85.44 88 LYS A CA 1
ATOM 700 C C . LYS A 1 88 ? 12.823 1.850 -6.125 1.00 85.44 88 LYS A C 1
ATOM 702 O O . LYS A 1 88 ? 12.750 1.761 -4.906 1.00 85.44 88 LYS A O 1
ATOM 707 N N . TYR A 1 89 ? 11.812 2.266 -6.885 1.00 85.62 89 TYR A N 1
ATOM 708 C CA . TYR A 1 89 ? 10.538 2.718 -6.323 1.00 85.62 89 TYR A CA 1
ATOM 709 C C . TYR A 1 89 ? 9.800 1.614 -5.568 1.00 85.62 89 TYR A C 1
ATOM 711 O O . TYR A 1 89 ? 9.232 1.879 -4.515 1.00 85.62 89 TYR A O 1
ATOM 719 N N . LEU A 1 90 ? 9.856 0.373 -6.056 1.00 84.06 90 LEU A N 1
ATOM 720 C CA . LEU A 1 90 ? 9.246 -0.767 -5.376 1.00 84.06 90 LEU A CA 1
ATOM 721 C C . LEU A 1 90 ? 9.940 -1.079 -4.044 1.00 84.06 90 LEU A C 1
ATOM 723 O O . LEU A 1 90 ? 9.288 -1.385 -3.047 1.00 84.06 90 LEU A O 1
ATOM 727 N N . ARG A 1 91 ? 11.272 -0.973 -4.015 1.00 85.19 91 ARG A N 1
ATOM 728 C CA . ARG A 1 91 ? 12.056 -1.130 -2.788 1.00 85.19 91 ARG A CA 1
ATOM 729 C C . ARG A 1 91 ? 11.766 -0.005 -1.796 1.00 85.19 91 ARG A C 1
ATOM 731 O O . ARG A 1 91 ? 11.557 -0.289 -0.621 1.00 85.19 91 ARG A O 1
ATOM 738 N N . ASP A 1 92 ? 11.726 1.241 -2.261 1.00 87.94 92 ASP A N 1
ATOM 739 C CA . ASP A 1 92 ? 11.397 2.397 -1.423 1.00 87.94 92 ASP A CA 1
ATOM 740 C C . ASP A 1 92 ? 9.969 2.276 -0.863 1.00 87.94 92 ASP A C 1
ATOM 742 O O . ASP A 1 92 ? 9.757 2.488 0.328 1.00 87.94 92 ASP A O 1
ATOM 746 N N . TRP A 1 93 ? 9.010 1.827 -1.679 1.00 88.25 93 TRP A N 1
ATOM 747 C CA . TRP A 1 93 ? 7.645 1.506 -1.252 1.00 88.25 93 TRP A CA 1
ATOM 748 C C . TRP A 1 93 ? 7.622 0.465 -0.131 1.00 88.25 93 TRP A C 1
ATOM 750 O O . TRP A 1 93 ? 7.007 0.692 0.909 1.00 88.25 93 TRP A O 1
ATOM 760 N N . LEU A 1 94 ? 8.352 -0.641 -0.296 1.00 86.06 94 LEU A N 1
ATOM 761 C CA . LEU A 1 94 ? 8.396 -1.717 0.694 1.00 86.06 94 LEU A CA 1
ATOM 762 C C . LEU A 1 94 ? 9.025 -1.243 2.012 1.00 86.06 94 LEU A C 1
ATOM 764 O O . LEU A 1 94 ? 8.525 -1.574 3.088 1.00 86.06 94 LEU A O 1
ATOM 768 N N . ILE A 1 95 ? 10.070 -0.414 1.940 1.00 89.44 95 ILE A N 1
ATOM 769 C CA . ILE A 1 95 ? 10.696 0.208 3.114 1.00 89.44 95 ILE A CA 1
ATOM 770 C C . ILE A 1 95 ? 9.702 1.133 3.826 1.00 89.44 95 ILE A C 1
ATOM 772 O O . ILE A 1 95 ? 9.530 1.010 5.037 1.00 89.44 95 ILE A O 1
ATOM 776 N N . ILE A 1 96 ? 9.015 2.018 3.097 1.00 88.25 96 ILE A N 1
ATOM 777 C CA . ILE A 1 96 ? 8.049 2.965 3.674 1.00 88.25 96 ILE A CA 1
ATOM 778 C C . ILE A 1 96 ? 6.876 2.221 4.319 1.00 88.25 96 ILE A C 1
ATOM 780 O O . ILE A 1 96 ? 6.507 2.534 5.451 1.00 88.25 96 ILE A O 1
ATOM 784 N N . CYS A 1 97 ? 6.322 1.209 3.647 1.00 85.56 97 CYS A N 1
ATOM 785 C CA . CYS A 1 97 ? 5.259 0.378 4.208 1.00 85.56 97 CYS A CA 1
ATOM 786 C C . CYS A 1 97 ? 5.720 -0.349 5.477 1.00 85.56 97 CYS A C 1
ATOM 788 O O . CYS A 1 97 ? 5.010 -0.333 6.480 1.00 85.56 97 CYS A O 1
ATOM 790 N N . THR A 1 98 ? 6.921 -0.933 5.471 1.00 85.75 98 THR A N 1
ATOM 791 C CA . THR A 1 98 ? 7.462 -1.656 6.634 1.00 85.75 98 THR A CA 1
ATOM 792 C C . THR A 1 98 ? 7.695 -0.720 7.818 1.00 85.75 98 THR A C 1
ATOM 794 O O . THR A 1 98 ? 7.276 -1.022 8.932 1.00 85.75 98 THR A O 1
ATOM 797 N N . ILE A 1 99 ? 8.312 0.444 7.587 1.00 87.38 99 ILE A N 1
ATOM 798 C CA . ILE A 1 99 ? 8.537 1.452 8.630 1.00 87.38 99 ILE A CA 1
ATOM 799 C C . ILE A 1 99 ? 7.201 1.957 9.179 1.00 87.38 99 ILE A C 1
ATOM 801 O O . ILE A 1 99 ? 7.048 2.042 10.394 1.00 87.38 99 ILE A O 1
ATOM 805 N N . GLY A 1 100 ? 6.223 2.238 8.311 1.00 82.25 100 GLY A N 1
ATOM 806 C CA . GLY A 1 100 ? 4.883 2.652 8.723 1.00 82.25 100 GLY A CA 1
ATOM 807 C C . GLY A 1 100 ? 4.228 1.634 9.657 1.00 82.25 100 GLY A C 1
ATOM 808 O O . GLY A 1 100 ? 3.783 2.001 10.741 1.00 82.25 100 GLY A O 1
ATOM 809 N N . ILE A 1 101 ? 4.258 0.348 9.291 1.00 79.75 101 ILE A N 1
ATOM 810 C CA . ILE A 1 101 ? 3.709 -0.740 10.115 1.00 79.75 101 ILE A CA 1
ATOM 811 C C . ILE A 1 101 ? 4.447 -0.851 11.455 1.00 79.75 101 ILE A C 1
ATOM 813 O O . ILE A 1 101 ? 3.799 -0.978 12.492 1.00 79.75 101 ILE A O 1
ATOM 817 N N . ILE A 1 102 ? 5.782 -0.774 11.462 1.00 83.94 102 ILE A N 1
ATOM 818 C CA . ILE A 1 102 ? 6.582 -0.853 12.694 1.00 83.94 102 ILE A CA 1
ATOM 819 C C . ILE A 1 102 ? 6.273 0.326 13.621 1.00 83.94 102 ILE A C 1
ATOM 821 O O . ILE A 1 102 ? 6.056 0.119 14.812 1.00 83.94 102 ILE A O 1
ATOM 825 N N . ILE A 1 103 ? 6.215 1.552 13.093 1.00 82.62 103 ILE A N 1
ATOM 826 C CA . ILE A 1 103 ? 5.877 2.744 13.881 1.00 82.62 103 ILE A CA 1
ATOM 827 C C . ILE A 1 103 ? 4.466 2.614 14.452 1.00 82.62 103 ILE A C 1
ATOM 829 O O . ILE A 1 103 ? 4.268 2.882 15.635 1.00 82.62 103 I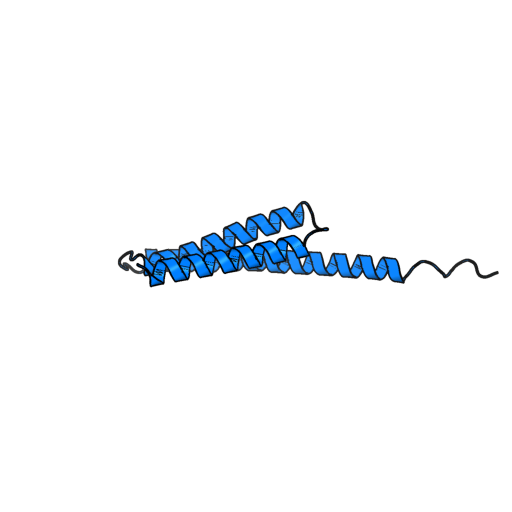LE A O 1
ATOM 833 N N . SER A 1 104 ? 3.495 2.159 13.654 1.00 74.62 104 SER A N 1
ATOM 834 C CA . SER A 1 104 ? 2.138 1.908 14.143 1.00 74.62 104 SER A CA 1
ATOM 835 C C . SER A 1 104 ? 2.111 0.840 15.239 1.00 74.62 104 SER A C 1
ATOM 837 O O . SER A 1 104 ? 1.469 1.049 16.263 1.00 74.62 104 SER A O 1
ATOM 839 N N . ALA A 1 105 ? 2.836 -0.2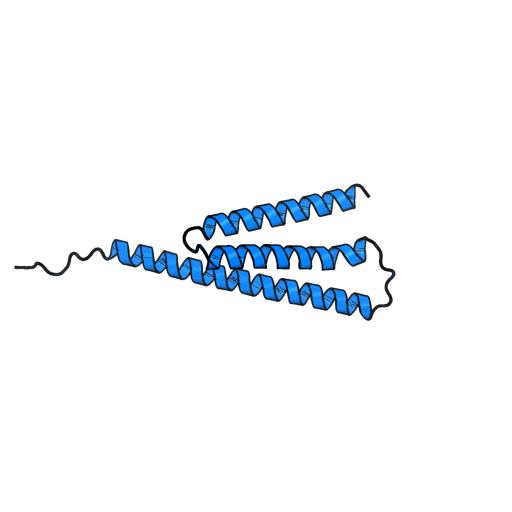69 15.077 1.00 73.38 105 ALA A N 1
ATOM 840 C CA . ALA A 1 105 ? 2.914 -1.324 16.086 1.00 73.38 105 ALA A CA 1
ATOM 841 C C . ALA A 1 105 ? 3.561 -0.833 17.393 1.00 73.38 105 ALA A C 1
ATOM 843 O O . ALA A 1 105 ? 3.069 -1.141 18.479 1.00 73.38 105 ALA A O 1
ATOM 844 N N . LEU A 1 106 ? 4.625 -0.029 17.300 1.00 78.50 106 LEU A N 1
ATOM 845 C CA . LEU A 1 106 ? 5.270 0.594 18.458 1.00 78.50 106 LEU A CA 1
ATOM 846 C C . LEU A 1 106 ? 4.318 1.573 19.152 1.00 78.50 106 LEU A C 1
ATOM 848 O O . LEU A 1 106 ? 4.162 1.501 20.366 1.00 78.50 106 LEU A O 1
ATOM 852 N N . ALA A 1 107 ? 3.629 2.431 18.398 1.00 72.56 107 ALA A N 1
ATOM 853 C CA . ALA A 1 107 ? 2.653 3.367 18.951 1.00 72.56 107 ALA A CA 1
ATOM 854 C C . ALA A 1 107 ? 1.512 2.653 19.697 1.00 72.56 107 ALA A C 1
ATOM 856 O O . ALA A 1 107 ? 1.092 3.129 20.742 1.00 72.56 107 ALA A O 1
ATOM 857 N N . PHE A 1 108 ? 1.059 1.496 19.203 1.00 66.50 108 PHE A N 1
ATOM 858 C CA . PHE A 1 108 ? 0.067 0.658 19.887 1.00 66.50 108 PHE A CA 1
ATOM 859 C C . PHE A 1 108 ? 0.604 -0.087 21.107 1.00 66.50 108 PHE A C 1
ATOM 861 O O . PHE A 1 108 ? -0.157 -0.386 22.015 1.00 66.50 108 PHE A O 1
ATOM 868 N N . THR A 1 109 ? 1.887 -0.442 21.114 1.00 73.50 109 THR A N 1
ATOM 869 C CA . THR A 1 109 ? 2.492 -1.181 22.233 1.00 73.50 109 THR A CA 1
ATOM 870 C C . THR A 1 109 ? 2.808 -0.259 23.414 1.00 73.50 109 THR A C 1
ATOM 872 O O . THR A 1 109 ? 2.807 -0.707 24.557 1.00 73.50 109 THR A O 1
ATOM 875 N N . PHE A 1 110 ? 3.086 1.021 23.148 1.00 63.19 110 PHE A N 1
ATOM 876 C CA . PHE A 1 110 ? 3.440 2.021 24.162 1.00 63.19 110 PHE A CA 1
ATOM 877 C C . PHE A 1 110 ? 2.272 2.926 24.610 1.00 63.19 110 PHE A C 1
ATOM 879 O O . PHE A 1 110 ? 2.508 3.817 25.429 1.00 63.19 110 PHE A O 1
ATOM 886 N N . TYR A 1 111 ? 1.050 2.719 24.101 1.00 55.72 111 TYR A N 1
ATOM 887 C CA . TYR A 1 111 ? -0.173 3.448 24.477 1.00 55.72 111 TYR A CA 1
ATOM 888 C C . TYR A 1 111 ? -1.199 2.505 25.107 1.00 55.72 111 TYR A C 1
ATOM 890 O O . TYR A 1 111 ? -1.732 2.853 26.183 1.00 55.72 111 TYR A O 1
#